Protein AF-A0A4P6MSF7-F1 (afdb_monomer_lite)

Structure (mmCIF, N/CA/C/O backbone):
data_AF-A0A4P6MSF7-F1
#
_entry.id   AF-A0A4P6MSF7-F1
#
loop_
_atom_site.group_PDB
_atom_site.id
_atom_site.type_symbol
_atom_site.label_atom_id
_atom_site.label_alt_id
_atom_site.label_comp_id
_atom_site.label_asym_id
_atom_site.label_entity_id
_atom_site.label_seq_id
_atom_site.pdbx_PDB_ins_code
_atom_site.Cartn_x
_atom_site.Cartn_y
_atom_site.Cartn_z
_atom_site.occupancy
_atom_site.B_iso_or_equiv
_atom_site.auth_seq_id
_atom_site.auth_comp_id
_atom_site.auth_asym_id
_atom_site.auth_atom_id
_atom_site.pdbx_PDB_model_num
ATOM 1 N N . MET A 1 1 ? 10.309 25.469 -8.515 1.00 37.47 1 MET A N 1
ATOM 2 C CA . MET A 1 1 ? 9.043 24.726 -8.349 1.00 37.47 1 MET A CA 1
ATOM 3 C C . MET A 1 1 ? 9.366 23.426 -7.637 1.00 37.47 1 MET A C 1
ATOM 5 O O . MET A 1 1 ? 10.000 22.566 -8.231 1.00 37.47 1 MET A O 1
ATOM 9 N N . SER A 1 2 ? 9.054 23.345 -6.343 1.00 34.91 2 SER A N 1
ATOM 10 C CA . SER A 1 2 ? 9.186 22.108 -5.567 1.00 34.91 2 SER A CA 1
ATOM 11 C C . SER A 1 2 ? 8.184 21.102 -6.129 1.00 34.91 2 SER A C 1
ATOM 13 O O . SER A 1 2 ? 6.995 21.409 -6.181 1.00 34.91 2 SER A O 1
ATOM 15 N N . SER A 1 3 ? 8.644 19.952 -6.622 1.00 41.38 3 SER A N 1
ATOM 16 C CA . SER A 1 3 ? 7.735 18.863 -6.974 1.00 41.38 3 SER A CA 1
ATOM 17 C C . SER A 1 3 ? 7.012 18.440 -5.696 1.00 41.38 3 SER A C 1
ATOM 19 O O . SER A 1 3 ? 7.681 17.984 -4.765 1.00 41.38 3 SER A O 1
ATOM 21 N N . LEU A 1 4 ? 5.690 18.603 -5.642 1.00 49.25 4 LEU A N 1
ATOM 22 C CA . LEU A 1 4 ? 4.846 18.064 -4.571 1.00 49.25 4 LEU A CA 1
ATOM 23 C C . LEU A 1 4 ? 5.191 16.577 -4.404 1.00 49.25 4 LEU A C 1
ATOM 25 O O . LEU A 1 4 ? 5.029 15.776 -5.332 1.00 49.25 4 LEU A O 1
ATOM 29 N N . LYS A 1 5 ? 5.823 16.235 -3.277 1.00 60.66 5 LYS A N 1
ATOM 30 C CA . LYS A 1 5 ? 6.291 14.876 -3.003 1.00 60.66 5 LYS A CA 1
ATOM 31 C C . LYS A 1 5 ? 5.119 14.113 -2.408 1.00 60.66 5 LYS A C 1
ATOM 33 O O . LYS A 1 5 ? 4.992 14.022 -1.193 1.00 60.66 5 LYS A O 1
ATOM 38 N N . ILE A 1 6 ? 4.328 13.500 -3.286 1.00 68.88 6 ILE A N 1
ATOM 39 C CA . ILE A 1 6 ? 3.305 12.531 -2.888 1.00 68.88 6 ILE A CA 1
ATOM 40 C C . ILE A 1 6 ? 3.985 11.416 -2.087 1.00 68.88 6 ILE A C 1
ATOM 42 O O . ILE A 1 6 ? 4.856 10.701 -2.605 1.00 68.88 6 ILE A O 1
ATOM 46 N N . PHE A 1 7 ? 3.594 11.273 -0.824 1.00 79.06 7 PHE A N 1
ATOM 47 C CA . PHE A 1 7 ? 4.062 10.197 0.036 1.00 79.06 7 PHE A CA 1
ATOM 48 C C . PHE A 1 7 ? 3.320 8.926 -0.334 1.00 79.06 7 PHE A C 1
ATOM 50 O O . PHE A 1 7 ? 2.089 8.886 -0.358 1.00 79.06 7 PHE A O 1
ATOM 57 N N . LYS A 1 8 ? 4.085 7.884 -0.665 1.00 84.75 8 LYS A N 1
ATOM 58 C CA . LYS A 1 8 ? 3.524 6.624 -1.128 1.00 84.75 8 LYS A CA 1
ATOM 59 C C . LYS A 1 8 ? 3.810 5.498 -0.161 1.00 84.75 8 LYS A C 1
ATOM 61 O O . LYS A 1 8 ? 4.969 5.249 0.165 1.00 84.75 8 LYS A O 1
ATOM 66 N N . PHE A 1 9 ? 2.748 4.811 0.233 1.00 86.12 9 PHE A N 1
ATOM 67 C CA . PHE A 1 9 ? 2.793 3.688 1.153 1.00 86.12 9 PHE A CA 1
ATOM 68 C C . PHE A 1 9 ? 2.130 2.470 0.520 1.00 86.12 9 PHE A C 1
ATOM 70 O O . PHE A 1 9 ? 1.084 2.601 -0.113 1.00 86.12 9 PHE A O 1
ATOM 77 N N . PHE A 1 10 ? 2.709 1.289 0.700 1.00 86.62 10 PHE A N 1
ATOM 78 C CA . PHE A 1 10 ? 2.116 0.028 0.262 1.00 86.62 10 PHE A CA 1
ATOM 79 C C . PHE A 1 10 ? 1.688 -0.776 1.475 1.00 86.62 10 PHE A C 1
ATOM 81 O O . PHE A 1 10 ? 2.486 -0.997 2.378 1.00 86.62 10 PHE A O 1
ATOM 88 N N . VAL A 1 11 ? 0.443 -1.230 1.485 1.00 88.75 11 VAL A N 1
ATOM 89 C CA . VAL A 1 11 ? -0.105 -2.101 2.522 1.00 88.75 11 VAL A CA 1
ATOM 90 C C . VAL A 1 11 ? -0.351 -3.461 1.914 1.00 88.75 11 VAL A C 1
ATOM 92 O O . VAL A 1 11 ? -1.035 -3.572 0.898 1.00 88.75 11 VAL A O 1
ATOM 95 N N . SER A 1 12 ? 0.200 -4.496 2.533 1.00 85.12 12 SER A N 1
ATOM 96 C CA . SER A 1 12 ? -0.024 -5.880 2.123 1.00 85.12 12 SER A CA 1
ATOM 97 C C . SER A 1 12 ? -0.467 -6.738 3.297 1.00 85.12 12 SER A C 1
ATOM 99 O O . SER A 1 12 ? 0.030 -6.576 4.409 1.00 85.12 12 SER A O 1
ATOM 101 N N . GLU A 1 13 ? -1.401 -7.647 3.027 1.00 81.88 13 GLU A N 1
ATOM 102 C CA . GLU A 1 13 ? -1.757 -8.741 3.931 1.00 81.88 13 GLU A CA 1
ATOM 103 C C . GLU A 1 13 ? -0.656 -9.807 3.898 1.00 81.88 13 GLU A C 1
ATOM 105 O O . GLU A 1 13 ? -0.312 -10.328 2.831 1.00 81.88 13 GLU A O 1
ATOM 110 N N . ASP A 1 14 ? -0.153 -10.173 5.072 1.00 75.69 14 ASP A N 1
ATOM 111 C CA . ASP A 1 14 ? 0.639 -11.376 5.279 1.00 75.69 14 ASP A CA 1
ATOM 112 C C . ASP A 1 14 ? -0.269 -12.464 5.863 1.00 75.69 14 ASP A C 1
ATOM 114 O O . ASP A 1 14 ? -0.716 -12.392 7.013 1.00 75.69 14 ASP A O 1
ATOM 118 N N . LYS A 1 15 ? -0.602 -13.461 5.037 1.00 61.97 15 LYS A N 1
ATOM 119 C CA . LYS A 1 15 ? -1.489 -14.561 5.429 1.00 61.97 15 LYS A CA 1
ATOM 120 C C . LYS A 1 15 ? -0.713 -15.596 6.239 1.00 61.97 15 LYS A C 1
ATOM 122 O O . LYS A 1 15 ? -0.247 -16.602 5.706 1.00 61.97 15 LYS A O 1
ATOM 127 N N . SER A 1 16 ? -0.610 -15.356 7.541 1.00 58.31 16 SER A N 1
ATOM 128 C CA . SER A 1 16 ? -0.282 -16.382 8.534 1.00 58.31 16 SER A CA 1
ATOM 129 C C . SER A 1 16 ? -1.546 -17.163 8.924 1.00 58.31 16 SER A C 1
ATOM 131 O O . SER A 1 16 ? -2.645 -16.615 8.886 1.00 58.31 16 SER A O 1
ATOM 133 N N . LYS A 1 17 ? -1.408 -18.442 9.306 1.00 52.56 17 LYS A N 1
ATOM 134 C CA . LYS A 1 17 ? -2.532 -19.358 9.603 1.00 52.56 17 LYS A CA 1
ATOM 135 C C . LYS A 1 17 ? -3.470 -18.884 10.725 1.00 52.56 17 LYS A C 1
ATOM 137 O O . LYS A 1 17 ? -4.625 -19.291 10.718 1.00 52.56 17 LYS A O 1
ATOM 142 N N . ASP A 1 18 ? -2.993 -18.021 11.625 1.00 55.53 18 ASP A N 1
ATOM 143 C CA . ASP A 1 18 ? -3.689 -17.719 12.886 1.00 55.53 18 ASP A CA 1
ATOM 144 C C . ASP A 1 18 ? -4.030 -16.230 13.093 1.00 55.53 18 ASP A C 1
ATOM 146 O O . ASP A 1 18 ? -4.717 -15.883 14.047 1.00 55.53 18 ASP A O 1
ATOM 150 N N . SER A 1 19 ? -3.543 -15.319 12.242 1.00 62.81 19 SER A N 1
ATOM 151 C CA . SER A 1 19 ? -3.870 -13.882 12.322 1.00 62.81 19 SER A CA 1
ATOM 152 C C . SER A 1 19 ? -3.506 -13.148 11.034 1.00 62.81 19 SER A C 1
ATOM 154 O O . SER A 1 19 ? -2.453 -13.399 10.443 1.00 62.81 19 SER A O 1
ATOM 156 N N . GLU A 1 20 ? -4.371 -12.221 10.618 1.00 68.75 20 GLU A N 1
ATOM 157 C CA . GLU A 1 20 ? -4.084 -11.284 9.533 1.00 68.75 20 GLU A CA 1
ATOM 158 C C . GLU A 1 20 ? -3.068 -10.251 10.044 1.00 68.75 20 GLU A C 1
ATOM 160 O O . GLU A 1 20 ? -3.322 -9.542 11.018 1.00 68.75 20 GLU A O 1
ATOM 165 N N . LYS A 1 21 ? -1.879 -10.218 9.437 1.00 81.12 21 LYS A N 1
ATOM 166 C CA . LYS A 1 21 ? -0.856 -9.202 9.712 1.00 81.12 21 LYS A CA 1
ATOM 167 C C . LYS A 1 21 ? -0.741 -8.281 8.511 1.00 81.12 21 LYS A C 1
ATOM 169 O O . LYS A 1 21 ? -0.855 -8.724 7.371 1.00 81.12 21 LYS A O 1
ATOM 174 N N . PHE A 1 22 ? -0.470 -7.011 8.765 1.00 85.25 22 PHE A N 1
ATOM 175 C CA . PHE A 1 22 ? -0.330 -5.995 7.731 1.00 85.25 22 PHE A CA 1
ATOM 176 C C . PHE A 1 22 ? 1.117 -5.533 7.671 1.00 85.25 22 PHE A C 1
ATOM 178 O O . PHE A 1 22 ? 1.712 -5.237 8.699 1.00 85.25 22 PHE A O 1
ATOM 185 N N . ASN A 1 23 ? 1.686 -5.434 6.477 1.00 87.44 23 ASN A N 1
ATOM 186 C CA . ASN A 1 23 ? 2.993 -4.820 6.277 1.00 87.44 23 ASN A CA 1
ATOM 187 C C . ASN A 1 23 ? 2.817 -3.493 5.548 1.00 87.44 23 ASN A C 1
ATOM 189 O O . ASN A 1 23 ? 2.243 -3.472 4.457 1.00 87.44 23 ASN A O 1
ATOM 193 N N . LEU A 1 24 ? 3.334 -2.418 6.142 1.00 88.56 24 LEU A N 1
ATOM 194 C CA . LEU A 1 24 ? 3.482 -1.108 5.522 1.00 88.56 24 LEU A CA 1
ATOM 195 C C . LEU A 1 24 ? 4.882 -1.005 4.921 1.00 88.56 24 LEU A C 1
ATOM 197 O O . LEU A 1 24 ? 5.867 -1.163 5.636 1.00 88.56 24 LEU A O 1
ATOM 201 N N . GLU A 1 25 ? 4.973 -0.712 3.633 1.00 88.25 25 GLU A N 1
ATOM 202 C CA . GLU A 1 25 ? 6.223 -0.380 2.956 1.00 88.25 25 GLU A CA 1
ATOM 203 C C . GLU A 1 25 ? 6.210 1.095 2.544 1.00 88.25 25 GLU A C 1
ATOM 205 O O . GLU A 1 25 ? 5.278 1.552 1.878 1.00 88.25 25 GLU A O 1
ATOM 210 N N . VAL A 1 26 ? 7.245 1.847 2.918 1.00 85.69 26 VAL A N 1
ATOM 211 C CA . VAL A 1 26 ? 7.424 3.238 2.478 1.00 85.69 26 VAL A CA 1
ATOM 212 C C . VAL A 1 26 ? 8.086 3.230 1.103 1.00 85.69 26 VAL A C 1
ATOM 214 O O . VAL A 1 26 ? 9.242 2.840 0.971 1.00 85.69 26 VAL A O 1
ATOM 217 N N . ALA A 1 27 ? 7.403 3.706 0.062 1.00 83.88 27 ALA A N 1
ATOM 218 C CA . ALA A 1 27 ? 7.889 3.567 -1.316 1.00 83.88 27 ALA A CA 1
ATOM 219 C C . ALA A 1 27 ? 9.220 4.284 -1.595 1.00 83.88 27 ALA A C 1
ATOM 221 O O . ALA A 1 27 ? 9.935 3.923 -2.526 1.00 83.88 27 ALA A O 1
ATOM 222 N N . GLN A 1 28 ? 9.522 5.342 -0.838 1.00 78.44 28 GLN A N 1
ATOM 223 C CA . GLN A 1 28 ? 10.729 6.150 -1.028 1.00 78.44 28 GLN A CA 1
ATOM 224 C C . GLN A 1 28 ? 11.981 5.462 -0.468 1.00 78.44 28 GLN A C 1
ATOM 226 O O . GLN A 1 28 ? 13.057 5.612 -1.041 1.00 78.44 28 GLN A O 1
ATOM 231 N N . THR A 1 29 ? 11.848 4.727 0.638 1.00 80.31 29 THR A N 1
ATOM 232 C CA . THR A 1 29 ? 12.974 4.110 1.360 1.00 80.31 29 THR A CA 1
ATOM 233 C C . THR A 1 29 ? 13.006 2.588 1.224 1.00 80.31 29 THR A C 1
ATOM 235 O O . THR A 1 29 ? 14.051 1.982 1.442 1.00 80.31 29 THR A O 1
ATOM 238 N N . GLY A 1 30 ? 11.883 1.962 0.860 1.00 79.81 30 GLY A N 1
ATOM 239 C CA . GLY A 1 30 ? 11.700 0.510 0.869 1.00 79.81 30 GLY A CA 1
ATOM 240 C C . GLY A 1 30 ? 11.604 -0.091 2.276 1.00 79.81 30 GLY A C 1
ATOM 241 O O . GLY A 1 30 ? 11.601 -1.314 2.414 1.00 79.81 30 GLY A O 1
ATOM 242 N N . GLU A 1 31 ? 11.552 0.746 3.317 1.00 82.50 31 GLU A N 1
ATOM 243 C CA . GLU A 1 31 ? 11.445 0.308 4.709 1.00 82.50 31 GLU A CA 1
ATOM 244 C C . GLU A 1 31 ? 10.097 -0.370 4.957 1.00 82.50 31 GLU A C 1
ATOM 246 O O . GLU A 1 31 ? 9.068 0.105 4.470 1.00 82.50 31 GLU A O 1
ATOM 251 N N . LYS A 1 32 ? 10.116 -1.480 5.705 1.00 88.38 32 LYS A N 1
ATOM 252 C CA . LYS A 1 32 ? 8.948 -2.324 5.976 1.00 88.38 32 LYS A CA 1
ATOM 253 C C . LYS A 1 32 ? 8.676 -2.425 7.464 1.00 88.38 32 LYS A C 1
ATOM 255 O O . LYS A 1 32 ? 9.560 -2.825 8.219 1.00 88.38 32 LYS A O 1
ATOM 260 N N . THR A 1 33 ? 7.428 -2.185 7.841 1.00 88.19 33 THR A N 1
ATOM 261 C CA . THR A 1 33 ? 6.963 -2.275 9.227 1.00 88.19 33 THR A CA 1
ATOM 262 C C . THR A 1 33 ? 5.713 -3.143 9.297 1.00 88.19 33 THR A C 1
ATOM 264 O O . THR A 1 33 ? 4.789 -2.963 8.505 1.00 88.19 33 THR A O 1
ATOM 267 N N . GLY A 1 34 ? 5.692 -4.099 10.227 1.00 88.44 34 GLY A N 1
ATOM 268 C CA . GLY A 1 34 ? 4.566 -5.008 10.442 1.00 88.44 34 GLY A CA 1
ATOM 269 C C . GLY A 1 34 ? 3.597 -4.505 11.516 1.00 88.44 34 GLY A C 1
ATOM 270 O O . GLY A 1 34 ? 4.024 -3.962 12.532 1.00 88.44 34 GLY A O 1
ATOM 271 N N . PHE A 1 35 ? 2.305 -4.743 11.311 1.00 88.19 35 PHE A N 1
ATOM 272 C CA . PHE A 1 35 ? 1.195 -4.327 12.168 1.00 88.19 35 PHE A CA 1
ATOM 273 C C . PHE A 1 35 ? 0.196 -5.472 12.350 1.00 88.19 35 PHE A C 1
ATOM 275 O O . PHE A 1 35 ? 0.017 -6.309 11.465 1.00 88.19 35 PHE A O 1
ATOM 282 N N . SER A 1 36 ? -0.474 -5.505 13.500 1.00 84.88 36 SER A N 1
ATOM 283 C CA . SER A 1 36 ? -1.537 -6.473 13.814 1.00 84.88 36 SER A CA 1
ATOM 284 C C . SER A 1 36 ? -2.946 -5.940 13.537 1.00 84.88 36 SER A C 1
ATOM 286 O O . SER A 1 36 ? -3.901 -6.709 13.533 1.00 84.88 36 SER A O 1
ATOM 288 N N . ASN A 1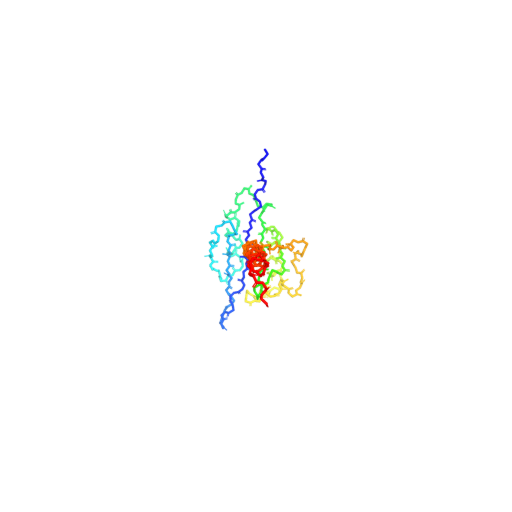 37 ? -3.094 -4.633 13.321 1.00 84.94 37 ASN A N 1
ATOM 289 C CA . ASN A 1 37 ? -4.362 -3.981 13.018 1.00 84.94 37 ASN A CA 1
ATOM 290 C C . ASN A 1 37 ? -4.138 -2.786 12.074 1.00 84.94 37 ASN A C 1
ATOM 292 O O . ASN A 1 37 ? -3.020 -2.281 11.939 1.00 84.94 37 ASN A O 1
ATOM 296 N N . LEU A 1 38 ? -5.205 -2.353 11.398 1.00 87.25 38 LEU A N 1
ATOM 297 C CA . LEU A 1 38 ? -5.142 -1.237 10.450 1.00 87.25 38 LEU A CA 1
ATOM 298 C C . LEU A 1 38 ? -5.114 0.141 11.132 1.00 87.25 38 LEU A C 1
ATOM 300 O O . LEU A 1 38 ? -4.660 1.102 10.514 1.00 87.25 38 LEU A O 1
ATOM 304 N N . ASP A 1 39 ? -5.572 0.251 12.381 1.00 88.19 39 ASP A N 1
ATOM 305 C CA . ASP A 1 39 ? -5.560 1.511 13.134 1.00 88.19 39 ASP A CA 1
ATOM 306 C C . ASP A 1 39 ? -4.120 1.978 13.419 1.00 88.19 39 ASP A C 1
ATOM 308 O O . ASP A 1 39 ? -3.756 3.111 13.102 1.00 88.19 39 ASP A O 1
ATOM 312 N N . ASP A 1 40 ? -3.265 1.085 13.921 1.00 88.44 40 ASP A N 1
ATOM 313 C CA . ASP A 1 40 ? -1.847 1.351 14.195 1.00 88.44 40 ASP A CA 1
ATOM 314 C C . ASP A 1 40 ? -1.073 1.700 12.919 1.00 88.44 40 ASP A C 1
ATOM 316 O O . ASP A 1 40 ? -0.173 2.551 12.920 1.00 88.44 40 ASP A O 1
ATOM 320 N N . LEU A 1 41 ? -1.449 1.063 11.808 1.00 90.25 41 LEU A N 1
ATOM 321 C CA . LEU A 1 41 ? -0.893 1.350 10.495 1.00 90.25 41 LEU A CA 1
ATOM 322 C C . LEU A 1 41 ? -1.218 2.787 10.079 1.00 90.25 41 LEU A C 1
ATOM 324 O O . LEU A 1 41 ? -0.316 3.525 9.686 1.00 90.25 41 LEU A O 1
ATOM 328 N N . VAL A 1 42 ? -2.480 3.206 10.202 1.00 89.31 42 VAL A N 1
ATOM 329 C CA . VAL A 1 42 ? -2.909 4.568 9.847 1.00 89.31 42 VAL A CA 1
ATOM 330 C C . VAL A 1 42 ? -2.243 5.616 10.722 1.00 89.31 42 VAL A C 1
ATOM 332 O O . VAL A 1 42 ? -1.758 6.612 10.190 1.00 89.31 42 VAL A O 1
ATOM 335 N N . LEU A 1 43 ? -2.138 5.375 12.030 1.00 89.38 43 LEU A N 1
ATOM 336 C CA . LEU A 1 43 ? -1.421 6.273 12.939 1.00 89.38 43 LEU A CA 1
ATOM 337 C C . LEU A 1 43 ? 0.059 6.408 12.561 1.00 89.38 43 LEU A C 1
ATOM 339 O O . LEU A 1 43 ? 0.655 7.474 12.718 1.00 89.38 43 LEU A O 1
ATOM 343 N N . THR A 1 44 ? 0.671 5.334 12.061 1.00 89.38 44 THR A N 1
ATOM 344 C CA . THR A 1 44 ? 2.056 5.379 11.584 1.00 89.38 44 THR A CA 1
ATOM 345 C C . THR A 1 44 ? 2.171 6.172 10.288 1.00 89.38 44 THR A C 1
ATOM 347 O O . THR A 1 44 ? 3.062 7.010 10.176 1.00 89.38 44 THR A O 1
ATOM 350 N N . VAL A 1 45 ? 1.260 5.963 9.333 1.00 87.81 45 VAL A N 1
ATOM 351 C CA . VAL A 1 45 ? 1.220 6.746 8.089 1.00 87.81 45 VAL A CA 1
ATOM 352 C C . VAL A 1 45 ? 1.057 8.230 8.399 1.00 87.81 45 VAL A C 1
ATOM 354 O O . VAL A 1 45 ? 1.840 9.026 7.897 1.00 87.81 45 VAL A O 1
ATOM 357 N N . GLU A 1 46 ? 0.119 8.586 9.277 1.00 89.12 46 GLU A N 1
ATOM 358 C CA . GLU A 1 46 ? -0.120 9.962 9.717 1.00 89.12 46 GLU A CA 1
ATOM 359 C C . GLU A 1 46 ? 1.144 10.607 10.294 1.00 89.12 46 GLU A C 1
ATOM 361 O O . GLU A 1 46 ? 1.516 11.703 9.880 1.00 89.12 46 GLU A O 1
ATOM 366 N N . LYS A 1 47 ? 1.868 9.897 11.171 1.00 87.00 47 LYS A N 1
ATOM 367 C CA . LYS A 1 47 ? 3.152 10.362 11.725 1.00 87.00 47 LYS A CA 1
ATOM 368 C C . LYS A 1 47 ? 4.230 10.555 10.658 1.00 87.00 47 LYS A C 1
ATOM 370 O O . LYS A 1 47 ? 5.022 11.488 10.749 1.00 87.00 47 LYS A O 1
ATOM 375 N N . LEU A 1 48 ? 4.282 9.670 9.665 1.00 83.75 48 LEU A N 1
ATOM 376 C CA . LEU A 1 48 ? 5.250 9.747 8.570 1.00 83.75 48 LEU A CA 1
ATOM 377 C C . LEU A 1 48 ? 4.889 10.827 7.541 1.00 83.75 48 LEU A C 1
ATOM 379 O O . LEU A 1 48 ? 5.770 11.292 6.821 1.00 83.75 48 LEU A O 1
ATOM 383 N N . SER A 1 49 ? 3.620 11.234 7.476 1.00 82.12 49 SER A N 1
ATOM 384 C CA . SER A 1 49 ? 3.108 12.246 6.551 1.00 82.12 49 SER A CA 1
ATOM 385 C C . SER A 1 49 ? 2.812 13.602 7.198 1.00 82.12 49 SER A C 1
ATOM 387 O O . SER A 1 49 ? 2.133 14.416 6.573 1.00 82.12 49 SER A O 1
ATOM 389 N N . ILE A 1 50 ? 3.279 13.858 8.429 1.00 77.56 50 ILE A N 1
ATOM 390 C CA . ILE A 1 50 ? 3.023 15.119 9.149 1.00 77.56 50 ILE A CA 1
ATOM 391 C C . ILE A 1 50 ? 3.364 16.316 8.249 1.00 77.56 50 ILE A C 1
ATOM 393 O O . ILE A 1 50 ? 4.490 16.453 7.770 1.00 77.56 50 ILE A O 1
ATOM 397 N N . GLY A 1 51 ? 2.374 17.187 8.034 1.00 67.81 51 GLY A N 1
ATOM 398 C CA . GLY A 1 51 ? 2.490 18.389 7.203 1.00 67.81 51 GLY A CA 1
ATOM 399 C C . GLY A 1 51 ? 2.103 18.216 5.729 1.00 67.81 51 GLY A C 1
ATOM 400 O O . GLY A 1 51 ? 1.909 19.228 5.069 1.00 67.81 51 GLY A O 1
ATOM 401 N N . ASN A 1 52 ? 1.925 16.981 5.242 1.00 72.06 52 ASN A N 1
ATOM 402 C CA . ASN A 1 52 ? 1.553 16.638 3.859 1.00 72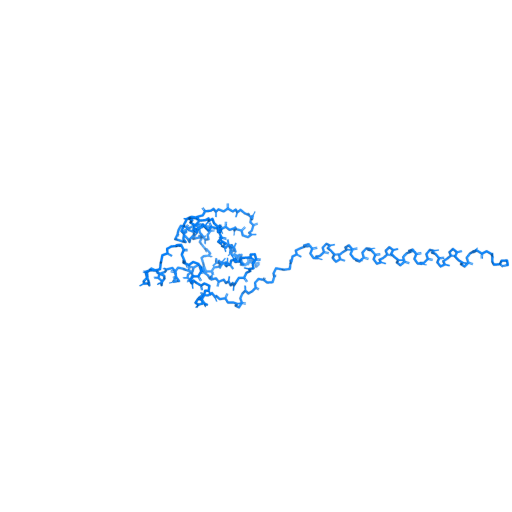.06 52 ASN A CA 1
ATOM 403 C C . ASN A 1 52 ? 0.465 15.535 3.816 1.00 72.06 52 ASN A C 1
ATOM 405 O O . ASN A 1 52 ? 0.491 14.641 2.970 1.00 72.06 52 ASN A O 1
ATOM 409 N N . GLU A 1 53 ? -0.496 15.566 4.742 1.00 68.38 53 GLU A N 1
ATOM 410 C CA . GLU A 1 53 ? -1.534 14.528 4.890 1.00 68.38 53 GLU A CA 1
ATOM 411 C C . GLU A 1 53 ? -2.430 14.373 3.649 1.00 68.38 53 GLU A C 1
ATOM 413 O O . GLU A 1 53 ? -2.814 13.256 3.299 1.00 68.38 53 GLU A O 1
ATOM 418 N N . GLU A 1 54 ? -2.707 15.469 2.934 1.00 67.69 54 GLU A N 1
ATOM 419 C CA . GLU A 1 54 ? -3.456 15.449 1.666 1.00 67.69 54 GLU A CA 1
ATOM 420 C C . GLU A 1 54 ? -2.684 14.757 0.528 1.00 67.69 54 GLU A C 1
ATOM 422 O O . GLU A 1 54 ? -3.275 14.265 -0.433 1.00 67.69 54 GLU A O 1
ATOM 427 N N . GLU A 1 55 ? -1.358 14.667 0.653 1.00 73.25 55 GLU A N 1
ATOM 428 C CA . GLU A 1 55 ? -0.458 14.057 -0.328 1.00 73.25 55 GLU A CA 1
ATOM 429 C C . GLU A 1 55 ? -0.034 12.631 0.054 1.00 73.25 55 GLU A C 1
ATOM 431 O O . GLU A 1 55 ? 0.752 12.004 -0.663 1.00 73.25 55 GLU A O 1
ATOM 436 N N . ALA A 1 56 ? -0.538 12.097 1.169 1.00 84.56 56 ALA A N 1
ATOM 437 C CA . ALA A 1 56 ? -0.280 10.729 1.590 1.00 84.56 56 ALA A CA 1
ATOM 438 C C . ALA A 1 56 ? -1.275 9.769 0.938 1.00 84.56 56 ALA A C 1
ATOM 440 O O . ALA A 1 56 ? -2.489 9.848 1.145 1.00 84.56 56 ALA A O 1
ATOM 441 N N . ARG A 1 57 ? -0.747 8.817 0.167 1.00 87.62 57 ARG A N 1
ATOM 442 C CA . ARG A 1 57 ? -1.544 7.783 -0.489 1.00 87.62 57 ARG A CA 1
ATOM 443 C C . ARG A 1 57 ? -1.086 6.386 -0.100 1.00 87.62 57 ARG A C 1
ATOM 445 O O . ARG A 1 57 ? 0.099 6.052 -0.141 1.00 87.62 57 ARG A O 1
ATOM 452 N N . ILE A 1 58 ? -2.071 5.575 0.256 1.00 90.12 58 ILE A N 1
ATOM 453 C CA . ILE A 1 58 ? -1.942 4.213 0.747 1.00 90.12 58 ILE A CA 1
ATOM 454 C C . ILE A 1 58 ? -2.465 3.286 -0.349 1.00 90.12 58 ILE A C 1
ATOM 456 O O . ILE A 1 58 ? -3.653 3.281 -0.668 1.00 90.12 58 ILE A O 1
ATOM 460 N N . TRP A 1 59 ? -1.575 2.516 -0.958 1.00 90.12 59 TRP A N 1
ATOM 461 C CA . TRP A 1 59 ? -1.905 1.509 -1.959 1.00 90.12 59 TRP A CA 1
ATOM 462 C C . TRP A 1 59 ? -2.085 0.151 -1.304 1.00 90.12 59 TRP A C 1
ATOM 464 O O . TRP A 1 59 ? -1.239 -0.290 -0.532 1.00 90.12 59 TRP A O 1
ATOM 474 N N . VAL A 1 60 ? -3.156 -0.540 -1.672 1.00 88.94 60 VAL A N 1
ATOM 475 C CA . VAL A 1 60 ? -3.445 -1.884 -1.183 1.00 88.94 60 VAL A CA 1
ATOM 476 C C . VAL A 1 60 ? -2.909 -2.917 -2.168 1.00 88.94 60 VAL A C 1
ATOM 478 O O . VAL A 1 60 ? -3.238 -2.901 -3.358 1.00 88.94 60 VAL A O 1
ATOM 481 N N . VAL A 1 61 ? -2.083 -3.828 -1.659 1.00 85.81 61 VAL A N 1
ATOM 482 C CA . VAL A 1 61 ? -1.421 -4.895 -2.408 1.00 85.81 61 VAL A CA 1
ATOM 483 C C . VAL A 1 61 ? -1.923 -6.247 -1.915 1.00 85.81 61 VAL A C 1
ATOM 485 O O . VAL A 1 61 ? -1.730 -6.613 -0.758 1.00 85.81 61 VAL A O 1
ATOM 488 N N . LYS A 1 62 ? -2.518 -7.035 -2.812 1.00 80.75 62 LYS A N 1
ATOM 489 C CA . LYS A 1 62 ? -3.000 -8.394 -2.526 1.00 80.75 62 LYS A CA 1
ATOM 490 C C . LYS A 1 62 ? -2.448 -9.353 -3.569 1.00 80.75 62 LYS A C 1
ATOM 492 O O . LYS A 1 62 ? -2.486 -9.064 -4.762 1.00 80.75 62 LYS A O 1
ATOM 497 N N . ASN A 1 63 ? -1.896 -10.489 -3.139 1.00 77.69 63 ASN A N 1
ATOM 498 C CA . ASN A 1 63 ? -1.282 -11.486 -4.030 1.00 77.69 63 ASN A CA 1
ATOM 499 C C . ASN A 1 63 ? -0.249 -10.884 -5.009 1.00 77.69 63 ASN A C 1
ATOM 501 O O . ASN A 1 63 ? -0.229 -11.232 -6.190 1.00 77.69 63 ASN A O 1
ATOM 505 N N . ARG A 1 64 ? 0.596 -9.962 -4.521 1.00 76.06 64 ARG A N 1
ATOM 506 C CA . ARG A 1 64 ? 1.602 -9.219 -5.313 1.00 76.06 64 ARG A CA 1
ATOM 507 C C . ARG A 1 64 ? 1.023 -8.325 -6.423 1.00 76.06 64 ARG A C 1
ATOM 509 O O . ARG A 1 64 ? 1.762 -7.918 -7.314 1.00 76.06 64 ARG A O 1
ATOM 516 N N . LYS A 1 65 ? -0.274 -8.014 -6.383 1.00 78.94 65 LYS A N 1
ATOM 517 C CA . LYS A 1 65 ? -0.938 -7.095 -7.314 1.00 78.94 65 LYS A CA 1
ATOM 518 C C . LYS A 1 65 ? -1.467 -5.876 -6.569 1.00 78.94 65 LYS A C 1
ATOM 520 O O . LYS A 1 65 ? -2.012 -6.014 -5.475 1.00 78.94 65 LYS A O 1
ATOM 525 N N . PHE A 1 66 ? -1.326 -4.702 -7.176 1.00 81.56 66 PHE A N 1
ATOM 526 C CA . PHE A 1 66 ? -1.967 -3.477 -6.704 1.00 81.56 66 PHE A CA 1
ATOM 527 C C . PHE A 1 66 ? -3.456 -3.558 -7.018 1.00 81.56 66 PHE A C 1
ATOM 529 O O . PHE A 1 66 ? -3.832 -3.777 -8.165 1.00 81.56 66 PHE A O 1
ATOM 536 N N . ILE A 1 67 ? -4.288 -3.437 -5.990 1.00 85.50 67 ILE A N 1
ATOM 537 C CA . ILE A 1 67 ? -5.745 -3.552 -6.117 1.00 85.50 67 ILE A CA 1
ATOM 538 C C . ILE A 1 67 ? -6.394 -2.173 -6.242 1.00 85.50 67 ILE A C 1
ATOM 540 O O . ILE A 1 67 ? -7.411 -2.015 -6.910 1.00 85.50 67 ILE A O 1
ATOM 544 N N . GLY A 1 68 ? -5.795 -1.173 -5.601 1.00 86.56 68 GLY A N 1
ATOM 545 C CA . GLY A 1 68 ? -6.260 0.205 -5.606 1.00 86.56 68 GLY A CA 1
ATOM 546 C C . GLY A 1 68 ? -5.543 1.019 -4.540 1.00 86.56 68 GLY A C 1
ATOM 547 O O . GLY A 1 68 ? -4.570 0.559 -3.934 1.00 86.56 68 GLY A O 1
ATOM 548 N N . SER A 1 69 ? -6.019 2.236 -4.311 1.00 89.56 69 SER A N 1
ATOM 549 C CA . SER A 1 69 ? -5.441 3.142 -3.324 1.00 89.56 69 SER A CA 1
ATOM 550 C C . SER A 1 69 ? -6.489 3.991 -2.629 1.00 89.56 69 SER A C 1
ATOM 552 O O . SER A 1 69 ? -7.602 4.140 -3.127 1.00 89.56 69 SER A O 1
ATOM 554 N N . LEU A 1 70 ? -6.105 4.563 -1.496 1.00 90.00 70 LEU A N 1
ATOM 555 C CA . LEU A 1 70 ? -6.857 5.580 -0.776 1.00 90.00 70 LEU A CA 1
ATOM 556 C C . LEU A 1 70 ? -5.891 6.659 -0.294 1.00 90.00 70 LEU A C 1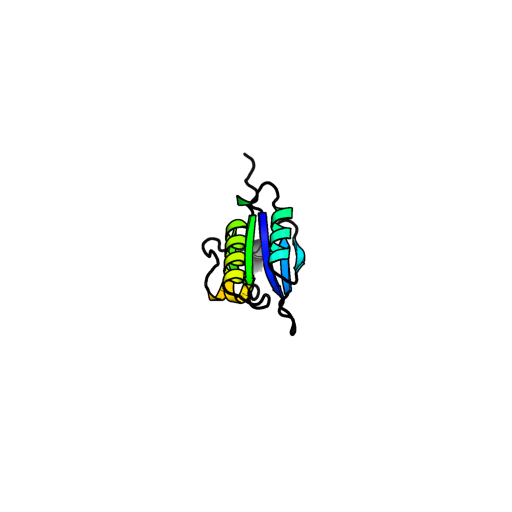
ATOM 558 O O . LEU A 1 70 ? -4.745 6.367 0.054 1.00 90.00 70 LEU A O 1
ATOM 562 N N . SER A 1 71 ? -6.333 7.909 -0.282 1.00 88.75 71 SER A N 1
ATOM 563 C CA . SER A 1 71 ? -5.682 8.944 0.525 1.00 88.75 71 SER A CA 1
ATOM 564 C C . SER A 1 71 ? -5.801 8.614 2.015 1.00 88.75 71 SER A C 1
ATOM 566 O O . SER A 1 71 ? -6.661 7.828 2.420 1.00 88.75 71 SER A O 1
ATOM 568 N N . LEU A 1 72 ? -4.962 9.228 2.850 1.00 88.69 72 LEU A N 1
ATOM 569 C CA . LEU A 1 72 ? -5.022 9.041 4.303 1.00 88.69 72 LEU A CA 1
ATOM 570 C C . LEU A 1 72 ? -6.426 9.325 4.871 1.00 88.69 72 LEU A C 1
ATOM 572 O O . LEU A 1 72 ? -6.943 8.540 5.666 1.00 88.69 72 LEU A O 1
ATOM 576 N N . ASN A 1 73 ? -7.072 10.401 4.416 1.00 88.56 73 ASN A N 1
ATOM 577 C CA . ASN A 1 73 ? -8.416 10.778 4.862 1.00 88.56 73 ASN A CA 1
ATOM 578 C C . ASN A 1 73 ? -9.486 9.775 4.417 1.00 88.56 73 ASN A C 1
ATOM 580 O O . ASN A 1 73 ? -10.330 9.373 5.217 1.00 88.56 73 ASN A O 1
ATOM 584 N N . GLU A 1 74 ? -9.438 9.319 3.164 1.00 89.50 74 GLU A N 1
ATOM 585 C CA . GLU A 1 74 ? -10.349 8.276 2.683 1.00 89.50 74 GLU A CA 1
ATOM 586 C C . GLU A 1 74 ? -10.148 6.968 3.457 1.00 89.50 74 GLU A C 1
ATOM 588 O O . GLU A 1 74 ? -11.121 6.313 3.826 1.00 89.50 74 GLU A O 1
ATOM 593 N N . PHE A 1 75 ? -8.901 6.613 3.770 1.00 90.12 75 PHE A N 1
ATOM 594 C CA . PHE A 1 75 ? -8.593 5.422 4.552 1.00 90.12 75 PHE A CA 1
ATOM 595 C C . PHE A 1 75 ? -9.157 5.523 5.980 1.00 90.12 75 PHE A C 1
ATOM 597 O O . PHE A 1 75 ? -9.801 4.583 6.446 1.00 90.12 75 PHE A O 1
ATOM 604 N N . LYS A 1 76 ? -9.014 6.675 6.655 1.00 90.75 76 LYS A N 1
ATOM 605 C CA . LYS A 1 76 ? -9.639 6.945 7.970 1.00 90.75 76 LYS A CA 1
ATOM 606 C C . LYS A 1 76 ? -11.171 6.814 7.922 1.00 90.75 76 LYS A C 1
ATOM 608 O O . LYS A 1 76 ? -11.772 6.215 8.819 1.00 90.75 76 LYS A O 1
ATOM 613 N N . ASN A 1 77 ? -11.807 7.315 6.862 1.00 90.56 77 ASN A N 1
ATOM 614 C CA . ASN A 1 77 ? -13.255 7.183 6.666 1.00 90.56 77 ASN A CA 1
ATOM 615 C C . ASN A 1 77 ? -13.675 5.717 6.493 1.00 90.56 77 ASN A C 1
ATOM 617 O O . ASN A 1 77 ? -14.656 5.275 7.091 1.00 90.56 77 ASN A O 1
ATOM 621 N N . VAL A 1 78 ? -12.907 4.945 5.722 1.00 90.94 78 VAL A N 1
ATOM 622 C CA . VAL A 1 78 ? -13.144 3.510 5.531 1.00 90.94 78 VAL A CA 1
ATOM 623 C C . VAL A 1 78 ? -12.973 2.737 6.843 1.00 90.94 78 VAL A C 1
ATOM 625 O O . VAL A 1 78 ? -13.821 1.907 7.158 1.00 90.94 78 VAL A O 1
ATOM 628 N N . LEU A 1 79 ? -11.957 3.045 7.658 1.00 90.12 79 LEU A N 1
ATOM 629 C CA . LEU A 1 79 ? -11.807 2.442 8.990 1.00 90.12 79 LEU A CA 1
ATOM 630 C C . LEU A 1 79 ? -12.986 2.753 9.913 1.00 90.12 79 LEU A C 1
ATOM 632 O O . LEU A 1 79 ? -13.458 1.880 10.638 1.00 90.12 79 LEU A O 1
ATOM 636 N N . THR A 1 80 ? -13.494 3.983 9.869 1.00 89.62 80 THR A N 1
ATOM 637 C CA . THR A 1 80 ? -14.674 4.372 10.652 1.00 89.62 80 THR A CA 1
ATOM 638 C C . THR A 1 80 ? -15.907 3.585 10.208 1.00 89.62 80 THR A C 1
ATOM 640 O O . THR A 1 80 ? -16.670 3.105 11.043 1.00 89.62 80 THR A O 1
ATOM 643 N N . LYS A 1 81 ? -16.073 3.378 8.895 1.00 88.81 81 LYS A N 1
ATOM 644 C CA . LYS A 1 81 ? -17.144 2.544 8.340 1.00 88.81 81 LYS A CA 1
ATOM 645 C C . LYS A 1 81 ? -17.038 1.087 8.804 1.00 88.81 81 LYS A C 1
ATOM 647 O O . LYS A 1 81 ? -18.037 0.537 9.248 1.00 88.81 81 LYS A O 1
ATOM 652 N N . LEU A 1 82 ? -15.839 0.503 8.781 1.00 88.50 82 LEU A N 1
ATOM 653 C CA . LEU A 1 82 ? -15.597 -0.858 9.275 1.00 88.50 82 LEU A CA 1
ATOM 654 C C . LEU A 1 82 ? -15.978 -1.024 10.752 1.00 88.50 82 LEU A C 1
ATOM 656 O O . LEU A 1 82 ? -16.594 -2.023 11.112 1.00 88.50 82 LEU A O 1
ATOM 660 N N . LYS A 1 83 ? -15.648 -0.036 11.595 1.00 87.19 83 LYS A N 1
ATOM 661 C CA . LYS A 1 83 ? -16.020 -0.035 13.020 1.00 87.19 83 LYS A CA 1
ATOM 662 C C . LYS A 1 83 ? -17.531 0.060 13.220 1.00 87.19 83 LYS A C 1
ATOM 664 O O . LYS A 1 83 ? -18.075 -0.638 14.066 1.00 87.19 83 LYS A O 1
ATOM 669 N N . ASN A 1 84 ? -18.207 0.894 12.433 1.00 88.56 84 ASN A N 1
ATOM 670 C CA . ASN A 1 84 ? -19.665 1.030 12.495 1.00 88.56 84 ASN A CA 1
ATOM 671 C C . ASN A 1 84 ? -20.400 -0.239 12.033 1.00 88.56 84 ASN A C 1
ATOM 673 O O . ASN A 1 84 ? -21.525 -0.478 12.460 1.00 88.56 84 ASN A O 1
ATOM 677 N N . GLU A 1 85 ? -19.777 -1.033 11.161 1.00 88.25 85 GLU A N 1
ATOM 678 C CA . GLU A 1 85 ? -20.315 -2.293 10.633 1.00 88.25 85 GLU A CA 1
ATOM 679 C C . GLU A 1 85 ? -19.874 -3.529 11.446 1.00 88.25 85 GLU A C 1
ATOM 681 O O . GLU A 1 85 ? -20.182 -4.650 11.050 1.00 88.25 85 GLU A O 1
ATOM 686 N N . ASP A 1 86 ? -19.183 -3.332 12.578 1.00 85.56 86 ASP A N 1
ATOM 687 C CA . ASP A 1 86 ? -18.673 -4.384 13.476 1.00 85.56 86 ASP A CA 1
ATOM 688 C C . ASP A 1 86 ? -17.838 -5.463 12.754 1.00 85.56 86 ASP A C 1
ATOM 690 O O . ASP A 1 86 ? -17.933 -6.665 13.009 1.00 85.56 86 ASP A O 1
ATOM 694 N N . ILE A 1 87 ? -17.012 -5.033 11.794 1.00 83.62 87 ILE A N 1
ATOM 695 C CA . ILE A 1 87 ? -16.152 -5.938 11.028 1.00 83.62 87 ILE A CA 1
ATOM 696 C C . ILE A 1 87 ? -14.912 -6.307 11.849 1.00 83.62 87 ILE A C 1
ATOM 698 O O . ILE A 1 87 ? -14.126 -5.447 12.247 1.00 83.62 87 ILE A O 1
ATOM 702 N N . GLU A 1 88 ? -14.701 -7.611 12.050 1.00 76.94 88 GLU A N 1
ATOM 703 C CA . GLU A 1 88 ? -13.518 -8.155 12.723 1.00 76.94 88 GLU A CA 1
ATOM 704 C C . GLU A 1 88 ? -12.212 -7.711 12.045 1.00 76.94 88 GLU A C 1
ATOM 706 O O . GLU A 1 88 ? -12.053 -7.837 10.828 1.00 76.94 88 GLU A O 1
ATOM 711 N N . THR A 1 89 ? -11.220 -7.314 12.851 1.00 70.81 89 THR A N 1
ATOM 712 C CA . THR A 1 89 ? -9.892 -6.854 12.400 1.00 70.81 89 THR A CA 1
ATOM 713 C C . THR A 1 89 ? -9.210 -7.803 11.412 1.00 70.81 89 THR A C 1
ATOM 715 O O . THR A 1 89 ? -8.501 -7.343 10.524 1.00 70.81 89 THR A O 1
ATOM 718 N N . GLY A 1 90 ? -9.439 -9.116 11.544 1.00 70.25 90 GLY A N 1
ATOM 719 C CA . GLY A 1 90 ? -8.864 -10.147 10.672 1.00 70.25 90 GLY A CA 1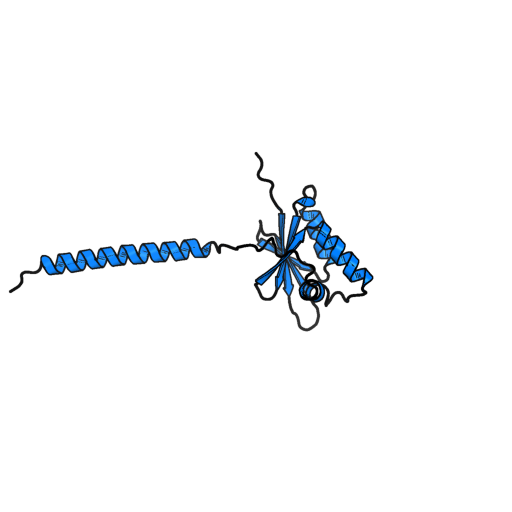
ATOM 720 C C . GLY A 1 90 ? -9.567 -10.344 9.324 1.00 70.25 90 GLY A C 1
ATOM 721 O O . GLY A 1 90 ? -9.236 -11.286 8.608 1.00 70.25 90 GLY A O 1
ATOM 722 N N . LYS A 1 91 ? -10.581 -9.529 9.013 1.00 76.06 91 LYS A N 1
ATOM 723 C CA . LYS A 1 91 ? -11.269 -9.500 7.712 1.00 76.06 91 LYS A CA 1
ATOM 724 C C . LYS A 1 91 ? -11.323 -8.097 7.115 1.00 76.06 91 LYS A C 1
ATOM 726 O O . LYS A 1 91 ? -11.873 -7.926 6.029 1.00 76.06 91 LYS A O 1
ATOM 731 N N . SER A 1 92 ? -10.770 -7.094 7.793 1.00 81.25 92 SER A N 1
ATOM 732 C CA . SER A 1 92 ? -10.953 -5.686 7.446 1.00 81.25 92 SER A CA 1
ATOM 733 C C . SER A 1 92 ? -10.445 -5.348 6.047 1.00 81.25 92 SER A C 1
ATOM 735 O O . SER A 1 92 ? -11.150 -4.699 5.278 1.00 81.25 92 SER A O 1
ATOM 737 N N . LEU A 1 93 ? -9.248 -5.805 5.667 1.00 81.69 93 LEU A N 1
ATOM 738 C CA . LEU A 1 93 ? -8.682 -5.460 4.360 1.00 81.69 93 LEU A CA 1
ATOM 739 C C . LEU A 1 93 ? -9.300 -6.288 3.225 1.00 81.69 93 LEU A C 1
ATOM 741 O O . LEU A 1 93 ? -9.562 -5.759 2.141 1.00 81.69 93 LEU A O 1
ATOM 745 N N . SER A 1 94 ? -9.657 -7.544 3.497 1.00 82.00 94 SER A N 1
ATOM 746 C CA . SER A 1 94 ? -10.461 -8.347 2.575 1.00 82.00 94 SER A CA 1
ATOM 747 C C . SER A 1 94 ? -11.849 -7.738 2.338 1.00 82.00 94 SER A C 1
ATOM 749 O O . SER A 1 94 ? -12.247 -7.617 1.181 1.00 82.00 94 SER A O 1
ATOM 751 N N . TYR A 1 95 ? -12.517 -7.226 3.376 1.00 85.50 95 TYR A N 1
ATOM 752 C CA . TYR A 1 95 ? -13.791 -6.514 3.253 1.00 85.50 95 TYR A CA 1
ATOM 753 C C . TYR A 1 95 ? -13.670 -5.243 2.403 1.00 85.50 95 TYR A C 1
ATOM 755 O O . TYR A 1 95 ? -14.497 -5.011 1.521 1.00 85.50 95 TYR A O 1
ATOM 763 N N . ILE A 1 96 ? -12.620 -4.440 2.619 1.00 86.38 96 ILE A N 1
ATOM 764 C CA . ILE A 1 96 ? -12.333 -3.236 1.820 1.00 86.38 96 ILE A CA 1
ATOM 765 C C . ILE A 1 96 ? -12.209 -3.580 0.329 1.00 86.38 96 ILE A C 1
ATOM 767 O O . ILE A 1 96 ? -12.763 -2.879 -0.524 1.00 86.38 96 ILE A O 1
ATOM 771 N N . VAL A 1 97 ? -11.493 -4.663 0.015 1.00 85.19 97 VAL A N 1
ATOM 772 C CA . VAL A 1 97 ? -11.280 -5.126 -1.362 1.00 85.19 97 VAL A CA 1
ATOM 773 C C . VAL A 1 97 ? -12.574 -5.659 -1.981 1.00 85.19 97 VAL A C 1
ATOM 775 O O . VAL A 1 97 ? -12.911 -5.282 -3.102 1.00 85.19 97 VAL A O 1
ATOM 778 N N . GLU A 1 98 ? -13.304 -6.515 -1.267 1.00 86.12 98 GLU A N 1
ATOM 779 C CA . GLU A 1 98 ? -14.521 -7.173 -1.761 1.00 86.12 98 GLU A CA 1
ATOM 780 C C . GLU A 1 98 ? -15.672 -6.184 -1.987 1.00 86.12 98 GLU A C 1
ATOM 782 O O . GLU A 1 98 ? -16.422 -6.320 -2.953 1.00 86.12 98 GLU A O 1
ATOM 787 N N . ASN A 1 99 ? -15.751 -5.128 -1.174 1.00 85.50 99 ASN A N 1
ATOM 788 C CA . ASN A 1 99 ? -16.769 -4.082 -1.293 1.00 85.50 99 ASN A CA 1
ATOM 789 C C . ASN A 1 99 ? -16.362 -2.915 -2.208 1.00 85.50 99 ASN A C 1
ATOM 791 O O . ASN A 1 99 ? -17.043 -1.891 -2.231 1.00 85.50 99 ASN A O 1
ATOM 795 N N . ASN A 1 100 ? -15.268 -3.044 -2.972 1.00 82.88 100 ASN A N 1
ATOM 796 C CA . ASN A 1 100 ? -14.759 -2.006 -3.880 1.00 82.88 100 ASN A CA 1
ATOM 797 C C . ASN A 1 100 ? -14.59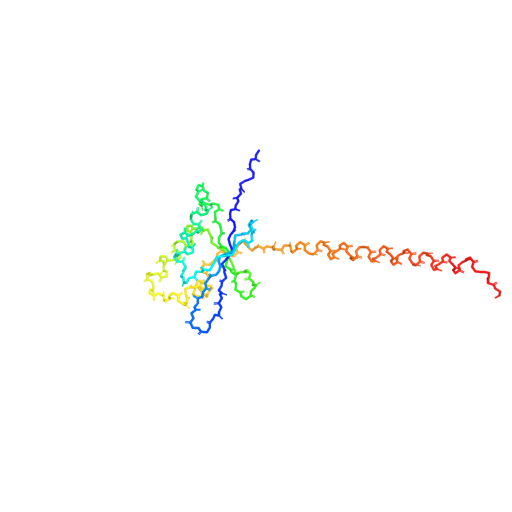6 -0.626 -3.212 1.00 82.88 100 ASN A C 1
ATOM 799 O O . ASN A 1 100 ? -14.825 0.404 -3.842 1.00 82.88 100 ASN A O 1
ATOM 803 N N . LEU A 1 101 ? -14.157 -0.588 -1.951 1.00 85.81 101 LEU A N 1
ATOM 804 C CA . LEU A 1 101 ? -13.951 0.662 -1.208 1.00 85.81 101 LEU A CA 1
ATOM 805 C C . LEU A 1 101 ? -12.616 1.347 -1.550 1.00 85.81 101 LEU A C 1
ATOM 807 O O . LEU A 1 101 ? -12.173 2.219 -0.812 1.00 85.81 101 LEU A O 1
ATOM 811 N N . LEU A 1 102 ? -11.955 0.937 -2.636 1.00 86.88 102 LEU A N 1
ATOM 812 C CA . LEU A 1 102 ? -10.652 1.433 -3.076 1.00 86.88 102 LEU A CA 1
ATOM 813 C C . LEU A 1 102 ? -10.791 2.248 -4.360 1.00 86.88 102 LEU A C 1
ATOM 815 O O . LEU A 1 102 ? -11.477 1.829 -5.294 1.00 86.88 102 LEU A O 1
ATOM 819 N N . ASN A 1 103 ? -10.062 3.359 -4.449 1.00 83.06 103 ASN A N 1
ATOM 820 C CA . ASN A 1 103 ? -9.945 4.114 -5.687 1.00 83.06 103 ASN A CA 1
ATOM 821 C C . ASN A 1 103 ? -9.020 3.363 -6.666 1.00 83.06 103 ASN A C 1
ATOM 823 O O . ASN A 1 103 ? -7.857 3.082 -6.350 1.00 83.06 103 ASN A O 1
ATOM 827 N N . LYS A 1 104 ? -9.548 3.038 -7.853 1.00 76.56 104 LYS A N 1
ATOM 828 C CA . LYS A 1 104 ? -8.850 2.301 -8.922 1.00 76.56 104 LYS A CA 1
ATOM 829 C C . LYS A 1 104 ? -8.227 3.210 -9.987 1.00 76.56 104 LYS A C 1
ATOM 831 O O . LYS A 1 104 ? -7.377 2.747 -10.736 1.00 76.56 104 LYS A O 1
ATOM 836 N N . ASP A 1 105 ? -8.564 4.500 -10.006 1.00 64.19 105 ASP A N 1
ATOM 837 C CA . ASP A 1 105 ? -8.076 5.471 -11.004 1.00 64.19 105 ASP A CA 1
ATOM 838 C C . ASP A 1 105 ? -6.572 5.757 -10.869 1.00 64.19 105 ASP A C 1
ATOM 840 O O . ASP A 1 105 ? -5.947 6.374 -11.726 1.00 64.19 105 ASP A O 1
ATOM 844 N N . HIS A 1 106 ? -5.974 5.284 -9.778 1.00 58.06 106 HIS A N 1
ATOM 845 C CA . HIS A 1 106 ? -4.567 5.445 -9.446 1.00 58.06 106 HIS A CA 1
ATOM 846 C C . HIS A 1 106 ? -3.805 4.125 -9.564 1.00 58.06 106 HIS A C 1
ATOM 848 O O . HIS A 1 106 ? -2.958 3.820 -8.713 1.00 58.06 106 HIS A O 1
ATOM 854 N N . GLU A 1 107 ? -4.117 3.338 -10.601 1.00 50.91 107 GLU A N 1
ATOM 855 C CA . GLU A 1 107 ? -3.297 2.199 -11.006 1.00 50.91 107 GLU A CA 1
ATOM 856 C C . GLU A 1 107 ? -1.843 2.663 -11.132 1.00 50.91 107 GLU A C 1
ATOM 858 O O . GLU A 1 107 ? -1.459 3.424 -12.023 1.00 50.91 107 GLU A O 1
ATOM 863 N N . LEU A 1 108 ? -1.013 2.222 -10.186 1.00 54.41 108 LEU A N 1
ATOM 864 C CA . LEU A 1 108 ? 0.423 2.360 -10.312 1.00 54.41 108 LEU A CA 1
ATOM 865 C C . LEU A 1 108 ? 0.844 1.469 -11.472 1.00 54.41 108 LEU A C 1
ATOM 867 O O . LEU A 1 108 ? 1.033 0.264 -11.307 1.00 54.41 108 LEU A O 1
ATOM 871 N N . VAL A 1 109 ? 1.035 2.078 -12.639 1.00 45.53 109 VAL A N 1
ATOM 872 C CA . VAL A 1 109 ? 1.853 1.492 -13.693 1.00 45.53 109 VAL A CA 1
ATOM 873 C C . VAL A 1 109 ? 3.280 1.463 -13.150 1.00 45.53 109 VAL A C 1
ATOM 875 O O . VAL A 1 109 ? 4.069 2.390 -13.337 1.00 45.53 109 VAL A O 1
ATOM 878 N N . PHE A 1 110 ? 3.604 0.414 -12.395 1.00 47.03 110 PHE A N 1
ATOM 879 C CA . PHE A 1 110 ? 4.985 0.076 -12.099 1.00 47.03 110 PHE A CA 1
ATOM 880 C C . PHE A 1 110 ? 5.635 -0.302 -13.421 1.00 47.03 110 PHE A C 1
ATOM 882 O O . PHE A 1 110 ? 5.557 -1.440 -13.879 1.00 47.03 110 PHE A O 1
ATOM 889 N N . VAL A 1 111 ? 6.283 0.673 -14.048 1.00 48.22 111 VAL A N 1
ATOM 890 C CA . VAL A 1 111 ? 7.309 0.380 -15.038 1.00 48.22 111 VAL A CA 1
ATOM 891 C C . VAL A 1 111 ? 8.465 -0.205 -14.237 1.00 48.22 111 VAL A C 1
ATOM 893 O O . VAL A 1 111 ? 9.240 0.544 -13.643 1.00 48.22 111 VAL A O 1
ATOM 896 N N . ASP A 1 112 ? 8.522 -1.536 -14.135 1.00 48.53 112 ASP A N 1
ATOM 897 C CA . ASP A 1 112 ? 9.629 -2.232 -13.479 1.00 48.53 112 ASP A CA 1
ATOM 898 C C . ASP A 1 112 ? 10.943 -1.664 -14.048 1.00 48.53 112 ASP A C 1
ATOM 900 O O . ASP A 1 112 ? 11.166 -1.745 -15.262 1.00 48.53 112 ASP A O 1
ATOM 904 N N . PRO A 1 113 ? 11.817 -1.043 -13.232 1.00 56.44 113 PRO A N 1
ATOM 905 C CA . PRO A 1 113 ? 13.062 -0.469 -13.729 1.00 56.44 113 PRO A CA 1
ATOM 906 C C . PRO A 1 113 ? 13.959 -1.528 -14.384 1.00 56.44 113 PRO A C 1
ATOM 908 O O . PRO A 1 113 ? 14.770 -1.190 -15.249 1.00 56.44 113 PRO A O 1
ATOM 911 N N . ARG A 1 114 ? 13.770 -2.817 -14.056 1.00 66.69 114 ARG A N 1
ATOM 912 C CA . ARG A 1 114 ? 14.442 -3.935 -14.733 1.00 66.69 114 ARG A CA 1
ATOM 913 C C . ARG A 1 114 ? 14.074 -4.028 -16.203 1.00 66.69 114 ARG A C 1
ATOM 915 O O . ARG A 1 114 ? 14.917 -4.441 -16.988 1.00 66.69 114 ARG A O 1
ATOM 922 N N . TRP A 1 115 ? 12.878 -3.593 -16.597 1.00 68.44 115 TRP A N 1
ATOM 923 C CA . TRP A 1 115 ? 12.447 -3.623 -17.991 1.00 68.44 115 TRP A CA 1
ATOM 924 C C . TRP A 1 115 ? 13.362 -2.784 -18.885 1.00 68.44 115 TRP A C 1
ATOM 926 O O . TRP A 1 115 ? 13.695 -3.212 -19.986 1.00 68.44 115 TRP A O 1
ATOM 936 N N . LYS A 1 116 ? 13.876 -1.651 -18.382 1.00 72.50 116 LYS A N 1
ATOM 937 C CA . LYS A 1 116 ? 14.876 -0.846 -19.101 1.00 72.50 116 LYS A CA 1
ATOM 938 C C . LYS A 1 116 ? 16.185 -1.606 -19.296 1.00 72.50 116 LYS A C 1
ATOM 940 O O . LYS A 1 116 ? 16.724 -1.581 -20.395 1.00 72.50 116 LYS A O 1
ATOM 945 N N . ASN A 1 117 ? 16.663 -2.309 -18.268 1.00 76.00 117 ASN A N 1
ATOM 946 C CA . ASN A 1 117 ? 17.883 -3.118 -18.360 1.00 76.00 117 ASN A CA 1
ATOM 947 C C . ASN A 1 117 ? 17.693 -4.322 -19.292 1.00 76.00 117 ASN A C 1
ATOM 949 O O . ASN A 1 117 ? 18.572 -4.615 -20.095 1.00 76.00 117 ASN A O 1
ATOM 953 N N . THR A 1 118 ? 16.539 -4.989 -19.236 1.00 79.62 118 THR A N 1
ATOM 954 C CA . THR A 1 118 ? 16.189 -6.084 -20.147 1.00 79.62 118 THR A CA 1
ATOM 955 C C . THR A 1 118 ? 16.117 -5.600 -21.592 1.00 79.62 118 THR A C 1
ATOM 957 O O . THR A 1 118 ? 16.706 -6.227 -22.468 1.00 79.62 118 THR A O 1
ATOM 960 N N . LEU A 1 119 ? 15.470 -4.459 -21.844 1.00 83.00 119 LEU A N 1
ATOM 961 C CA . LEU A 1 119 ? 15.418 -3.842 -23.168 1.00 83.00 119 LEU A CA 1
ATOM 962 C C . LEU A 1 119 ? 16.829 -3.497 -23.671 1.00 83.00 119 LEU A C 1
ATOM 964 O O . LEU A 1 119 ? 17.165 -3.803 -24.811 1.00 83.00 119 LEU A O 1
ATOM 968 N N . TRP A 1 120 ? 17.679 -2.934 -22.807 1.00 84.94 120 TRP A N 1
ATOM 969 C CA . TRP A 1 120 ? 19.073 -2.625 -23.139 1.00 84.94 120 TRP A CA 1
ATOM 970 C C . TRP A 1 120 ? 19.883 -3.878 -23.492 1.00 84.94 120 TRP A C 1
ATOM 972 O O . TRP A 1 120 ? 20.625 -3.872 -24.472 1.00 84.94 120 TRP A O 1
ATOM 982 N N . MET A 1 121 ? 19.706 -4.974 -22.747 1.00 88.00 121 MET A N 1
ATOM 983 C CA . MET A 1 121 ? 20.346 -6.257 -23.061 1.00 88.00 121 MET A CA 1
ATOM 984 C C . MET A 1 121 ? 19.904 -6.799 -24.425 1.00 88.00 121 MET A C 1
ATOM 986 O O . MET A 1 121 ? 20.743 -7.278 -25.186 1.00 88.00 121 MET A O 1
ATOM 990 N N . PHE A 1 122 ? 18.620 -6.673 -24.776 1.00 90.75 122 PHE A N 1
ATOM 991 C CA . PHE A 1 122 ? 18.126 -7.043 -26.107 1.00 90.75 122 PHE A CA 1
ATOM 992 C C . PHE A 1 122 ? 18.749 -6.194 -27.218 1.00 90.75 122 PHE A C 1
ATOM 994 O O . PHE A 1 122 ? 19.174 -6.738 -28.234 1.00 90.75 122 PHE A O 1
ATOM 1001 N N . VAL A 1 123 ? 18.854 -4.877 -27.020 1.00 92.69 123 VAL A N 1
ATOM 1002 C CA . VAL A 1 123 ? 19.494 -3.973 -27.989 1.00 92.69 123 VAL A CA 1
ATOM 1003 C C . VAL A 1 123 ? 20.960 -4.359 -28.209 1.00 92.69 123 VAL A C 1
ATOM 1005 O O . VAL A 1 123 ? 21.395 -4.476 -29.353 1.00 92.69 123 VAL A O 1
ATOM 1008 N N . VAL A 1 124 ? 21.710 -4.631 -27.137 1.00 93.62 124 VAL A N 1
ATOM 1009 C CA . VAL A 1 124 ? 23.111 -5.081 -27.232 1.00 93.62 124 VAL A CA 1
ATOM 1010 C C . VAL A 1 124 ? 23.220 -6.412 -27.972 1.00 93.62 124 VAL A C 1
ATOM 1012 O O . VAL A 1 124 ? 24.075 -6.551 -28.845 1.00 93.62 124 VAL A O 1
ATOM 1015 N N . ALA A 1 125 ? 22.343 -7.371 -27.670 1.00 93.88 125 ALA A N 1
ATOM 1016 C CA . ALA A 1 125 ? 22.330 -8.665 -28.346 1.00 93.88 125 ALA A CA 1
ATOM 1017 C C . ALA A 1 125 ? 22.083 -8.520 -29.858 1.00 93.88 125 ALA A C 1
ATOM 1019 O O . ALA A 1 125 ? 22.777 -9.151 -30.654 1.00 93.88 125 ALA A O 1
ATOM 1020 N N . ILE A 1 126 ? 21.153 -7.648 -30.262 1.00 95.62 126 ILE A N 1
ATOM 1021 C CA . ILE A 1 126 ? 20.870 -7.363 -31.677 1.00 95.62 126 ILE A CA 1
ATOM 1022 C C . ILE A 1 126 ? 22.085 -6.729 -32.363 1.00 95.62 126 ILE A C 1
ATOM 1024 O O . ILE A 1 126 ? 22.458 -7.151 -33.455 1.00 95.62 126 ILE A O 1
ATOM 1028 N N . ILE A 1 127 ? 22.737 -5.752 -31.725 1.00 95.25 127 ILE A N 1
ATOM 1029 C CA . ILE A 1 127 ? 23.935 -5.105 -32.281 1.00 95.25 127 ILE A CA 1
ATOM 1030 C C . ILE A 1 127 ? 25.059 -6.129 -32.480 1.00 95.25 127 ILE A C 1
ATOM 1032 O O . ILE A 1 127 ? 25.657 -6.182 -33.555 1.00 95.25 127 ILE A O 1
ATOM 1036 N N . LEU A 1 128 ? 25.320 -6.979 -31.483 1.00 94.12 128 LEU A N 1
ATOM 1037 C CA . LEU A 1 128 ? 26.323 -8.042 -31.589 1.00 94.12 128 LEU A CA 1
ATOM 1038 C C . LEU A 1 128 ? 25.995 -9.023 -32.718 1.00 94.12 128 LEU A C 1
ATOM 1040 O O . LEU A 1 128 ? 26.884 -9.402 -33.479 1.00 94.12 128 LEU A O 1
ATOM 1044 N N . PHE A 1 129 ? 24.724 -9.393 -32.869 1.00 95.00 129 PHE A N 1
ATOM 1045 C CA . PHE A 1 129 ? 24.279 -10.273 -33.945 1.00 95.00 129 PHE A CA 1
ATOM 1046 C C . PHE A 1 129 ? 24.518 -9.661 -35.335 1.00 95.00 129 PHE A C 1
ATOM 1048 O O . PHE A 1 129 ? 25.041 -10.335 -36.221 1.00 95.00 129 PHE A O 1
ATOM 1055 N N . ILE A 1 130 ? 24.217 -8.369 -35.512 1.00 95.69 130 ILE A N 1
ATOM 1056 C CA . ILE A 1 130 ? 24.483 -7.639 -36.764 1.00 95.69 130 ILE A CA 1
ATOM 1057 C C . ILE A 1 130 ? 25.986 -7.603 -37.068 1.00 95.69 130 ILE A C 1
ATOM 1059 O O . ILE A 1 130 ? 26.386 -7.826 -38.210 1.00 95.69 130 ILE A O 1
ATOM 1063 N N . ILE A 1 131 ? 26.830 -7.368 -36.058 1.00 94.69 131 ILE A N 1
ATOM 1064 C CA . ILE A 1 131 ? 28.291 -7.368 -36.222 1.00 94.69 131 ILE A CA 1
ATOM 1065 C C . ILE A 1 131 ? 28.786 -8.747 -36.678 1.00 94.69 131 ILE A C 1
ATOM 1067 O O . ILE A 1 131 ? 29.585 -8.832 -37.610 1.00 94.69 131 ILE A O 1
ATOM 1071 N N . ILE A 1 132 ? 28.294 -9.831 -36.071 1.00 94.88 132 ILE A N 1
ATOM 1072 C CA . ILE A 1 132 ? 28.659 -11.203 -36.455 1.00 94.88 132 ILE A CA 1
ATOM 1073 C C . ILE A 1 132 ? 28.227 -11.503 -37.897 1.00 94.88 132 ILE A C 1
ATOM 1075 O O . ILE A 1 132 ? 29.006 -12.067 -38.666 1.00 94.88 132 ILE A O 1
ATOM 1079 N N . LEU A 1 133 ? 27.020 -11.094 -38.295 1.00 93.38 133 LEU A N 1
ATOM 1080 C CA . LEU A 1 133 ? 26.544 -11.219 -39.677 1.00 93.38 133 LEU A CA 1
ATOM 1081 C C . LEU A 1 133 ? 27.431 -10.457 -40.666 1.00 93.38 133 LEU A C 1
ATOM 1083 O O . LEU A 1 133 ? 27.807 -10.998 -41.703 1.00 93.38 133 LEU A O 1
ATOM 1087 N N . ALA A 1 134 ? 27.817 -9.223 -40.343 1.00 91.44 134 ALA A N 1
ATOM 1088 C CA . ALA A 1 134 ? 28.712 -8.439 -41.188 1.00 91.44 134 ALA A CA 1
ATOM 1089 C C . ALA A 1 134 ? 30.100 -9.094 -41.315 1.00 91.44 134 ALA A C 1
ATOM 1091 O O . ALA A 1 134 ? 30.646 -9.172 -42.415 1.00 91.44 134 ALA A O 1
ATOM 1092 N N . LEU A 1 135 ? 30.651 -9.614 -40.211 1.00 91.44 135 LEU A N 1
ATOM 1093 C CA . LEU A 1 135 ? 31.945 -10.304 -40.201 1.00 91.44 135 LEU A CA 1
ATOM 1094 C C . LEU A 1 135 ? 31.913 -11.605 -41.004 1.00 91.44 135 LEU A C 1
ATOM 1096 O O . LEU A 1 135 ? 32.802 -11.835 -41.817 1.00 91.44 135 LEU A O 1
ATOM 1100 N N . THR A 1 136 ? 30.892 -12.439 -40.810 1.00 91.44 136 THR A N 1
ATOM 1101 C CA . THR A 1 136 ? 30.735 -13.701 -41.553 1.00 91.44 136 THR A CA 1
ATOM 1102 C C . THR A 1 136 ? 30.539 -13.454 -43.044 1.00 91.44 136 THR A C 1
ATOM 1104 O O . THR A 1 136 ? 31.169 -14.126 -43.855 1.00 91.44 136 THR A O 1
ATOM 1107 N N . THR A 1 137 ? 29.750 -12.439 -43.406 1.00 90.44 137 THR A N 1
ATOM 1108 C CA . THR A 1 137 ? 29.570 -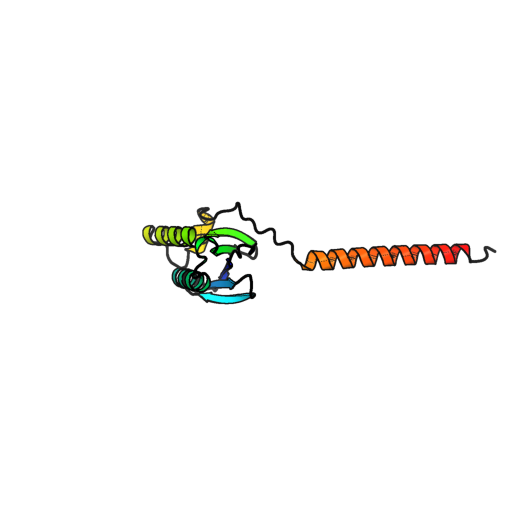12.014 -44.801 1.00 90.44 137 THR A CA 1
ATOM 1109 C C . THR A 1 137 ? 30.897 -11.558 -45.404 1.00 90.44 137 THR A C 1
ATOM 1111 O O . THR A 1 137 ? 31.266 -12.007 -46.484 1.00 90.44 137 THR A O 1
ATOM 1114 N N . LYS A 1 138 ? 31.661 -10.721 -44.692 1.00 88.19 138 LYS A N 1
ATOM 1115 C CA . LYS A 1 138 ? 32.976 -10.266 -45.153 1.00 88.19 138 LYS A CA 1
ATOM 1116 C C . LYS A 1 138 ? 33.955 -11.428 -45.344 1.00 88.19 138 LYS A C 1
ATOM 1118 O O . LYS A 1 138 ? 34.581 -11.514 -46.390 1.00 88.19 138 LYS A O 1
ATOM 1123 N N . ILE A 1 139 ? 34.050 -12.337 -44.370 1.00 89.62 139 ILE A N 1
ATOM 1124 C CA . ILE A 1 139 ? 34.908 -13.529 -44.460 1.00 89.62 139 ILE A CA 1
ATOM 1125 C C . ILE A 1 139 ? 34.527 -14.374 -45.678 1.00 89.62 139 ILE A C 1
ATOM 1127 O O . ILE A 1 139 ? 35.407 -14.815 -46.406 1.00 89.62 139 ILE A O 1
ATOM 1131 N N . TYR A 1 140 ? 33.229 -14.574 -45.913 1.00 86.38 140 TYR A N 1
ATOM 1132 C CA . TYR A 1 140 ? 32.737 -15.318 -47.068 1.00 86.38 140 TYR A CA 1
ATOM 1133 C C . TYR A 1 140 ? 33.148 -14.673 -48.401 1.00 86.38 140 TYR A C 1
ATOM 1135 O O . TYR A 1 140 ? 33.557 -15.389 -49.307 1.00 86.38 140 TYR A O 1
ATOM 1143 N N . PHE A 1 141 ? 33.086 -13.342 -48.513 1.00 82.56 141 PHE A N 1
ATOM 1144 C CA . PHE A 1 141 ? 33.502 -12.621 -49.723 1.00 82.56 141 PHE A CA 1
ATOM 1145 C C . PHE A 1 141 ? 35.026 -12.518 -49.903 1.00 82.56 141 PHE A C 1
ATOM 1147 O O . PHE A 1 141 ? 35.488 -12.450 -51.039 1.00 82.56 141 PHE A O 1
ATOM 1154 N N . ASP A 1 142 ? 35.803 -12.510 -48.816 1.00 81.00 142 ASP A N 1
ATOM 1155 C CA . ASP A 1 142 ? 37.273 -12.450 -48.855 1.00 81.00 142 ASP A CA 1
ATOM 1156 C C . ASP A 1 142 ? 37.922 -13.838 -49.080 1.00 81.00 142 ASP A C 1
ATOM 1158 O O . ASP A 1 142 ? 39.123 -13.931 -49.347 1.00 81.00 142 ASP A O 1
ATOM 1162 N N . LEU A 1 143 ? 37.155 -14.931 -48.975 1.00 78.62 143 LEU A N 1
ATOM 1163 C CA . LEU A 1 143 ? 37.626 -16.286 -49.268 1.00 78.62 143 LEU A CA 1
ATOM 1164 C C . LEU A 1 143 ? 37.727 -16.495 -50.791 1.00 78.62 143 LEU A C 1
ATOM 1166 O O . LEU A 1 143 ? 36.727 -16.339 -51.493 1.00 78.62 143 LEU A O 1
ATOM 1170 N N . PRO A 1 144 ? 38.895 -16.892 -51.331 1.00 69.44 144 PRO A N 1
ATOM 1171 C CA . PRO A 1 144 ? 39.018 -17.198 -52.750 1.00 69.44 144 PRO A CA 1
ATOM 1172 C C . PRO A 1 144 ? 38.130 -18.400 -53.094 1.00 69.44 144 PRO A C 1
ATOM 1174 O O . PRO A 1 144 ? 38.351 -19.512 -52.610 1.00 69.44 144 PRO A O 1
ATOM 1177 N N . HIS A 1 145 ? 37.107 -18.169 -53.916 1.00 65.44 145 HIS A N 1
ATOM 1178 C CA . HIS A 1 145 ? 36.307 -19.234 -54.512 1.00 65.44 145 HIS A CA 1
ATOM 1179 C C . HIS A 1 145 ? 37.164 -19.958 -55.564 1.00 65.44 145 HIS A C 1
ATOM 1181 O O . HIS A 1 145 ? 37.366 -19.433 -56.658 1.00 65.44 145 HIS A O 1
ATOM 1187 N N . ASN A 1 146 ? 37.701 -21.124 -55.193 1.00 53.12 146 ASN A N 1
ATOM 1188 C CA . ASN A 1 146 ? 38.258 -22.110 -56.127 1.00 53.12 146 ASN A CA 1
ATOM 1189 C C . ASN A 1 146 ? 37.141 -22.894 -56.817 1.00 53.12 146 ASN A C 1
ATOM 1191 O O . ASN A 1 146 ? 36.171 -23.259 -56.112 1.00 53.12 146 ASN A O 1
#

Secondary structure (DSSP, 8-state):
------EEEEEEEEEETTEEEEEEEETTT--EEEESSHHHHHHHHHHHTTT-GGGEEEEEEETTEEEEEEEHHHHHHHHHHHHHTT--GGGHHHHHHHTT-SB-TT------HHHHHHHHHHHHHHHHHHHHHHHHHHHHHHS---

Organism: NCBI:txid142650

Foldseek 3Di:
DPDLDQWEWEWEWDDDPPATKIWIAGPVPRDIDIDRAVVVVLVVQCVVCPPNQQSYKYFYAYPNATQAIDRSVLSVVLVVVCVVVVPDRRCSSVCCSVVVSGHHVPRPPPPPPVVVVVVVVVVVVVVVVVVVVVVVVVVVVPDDDD

Sequence (146 aa):
MSSLKIFKFFVSEDKSKDSEKFNLEVAQTGEKTGFSNLDDLVLTVEKLSIGNEEEARIWVVKNRKFIGSLSLNEFKNVLTKLKNEDIETGKSLSYIVENNLLNKDHELVFVDPRWKNTLWMFVVAIILFIIILALTTKIYFDLPHN

Radius of gyration: 24.79 Å; chains: 1; bounding box: 59×47×70 Å

pLDDT: mean 80.06, std 13.28, range [34.91, 95.69]